Protein AF-A0A258KVP6-F1 (afdb_monomer_lite)

Sequence (89 aa):
MTAIIYVFPLAAQRQLDPVSTAHELGQTDPAKRTRAWRAWSRKTQKKLIRRGVPPDTAHAALVAYSAAIRSAACRLGYVQPTRDRDRAS

Secondary structure (DSSP, 8-state):
---------GGGSGGG-HHHHHHHHHHS-HHHHHHHHHHHHHHHHHHHHHTT--HHHHHHHHHHHHHHHHHHHHHTTSS-----S-S--

Radius of gyration: 14.87 Å; chains: 1; bounding box: 40×29×40 Å

Structure (mmCIF, N/CA/C/O backbone):
data_AF-A0A258KVP6-F1
#
_entry.id   AF-A0A258KVP6-F1
#
loop_
_atom_site.group_PDB
_atom_site.id
_atom_site.type_symbol
_atom_site.label_atom_id
_atom_site.label_alt_id
_atom_site.label_comp_id
_atom_site.label_asym_id
_atom_site.label_entity_id
_atom_site.label_seq_id
_atom_site.pdbx_PDB_ins_code
_atom_site.Cartn_x
_atom_site.Cartn_y
_atom_site.Cartn_z
_atom_site.occupancy
_atom_site.B_iso_or_equiv
_atom_site.auth_seq_id
_atom_site.auth_comp_id
_atom_site.auth_asym_id
_atom_site.auth_atom_id
_atom_site.pdbx_PDB_model_num
ATOM 1 N N . MET A 1 1 ? -10.277 -10.687 26.219 1.00 34.41 1 MET A N 1
ATOM 2 C CA . MET A 1 1 ? -9.939 -9.524 25.371 1.00 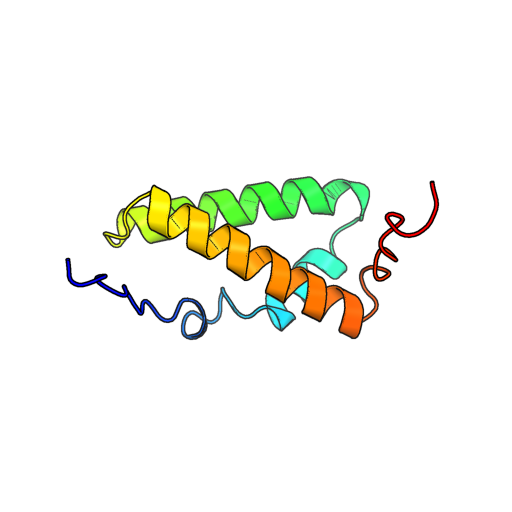34.41 1 MET A CA 1
ATOM 3 C C . MET A 1 1 ? -10.389 -9.824 23.954 1.00 34.41 1 MET A C 1
ATOM 5 O O . MET A 1 1 ? -9.744 -10.598 23.262 1.00 34.41 1 MET A O 1
ATOM 9 N N . THR A 1 2 ? -11.543 -9.306 23.553 1.00 31.03 2 THR A N 1
ATOM 10 C CA . THR A 1 2 ? -12.068 -9.456 22.193 1.00 31.03 2 THR A CA 1
ATOM 11 C C . THR A 1 2 ? -11.256 -8.543 21.282 1.00 31.03 2 THR A C 1
ATOM 13 O O . THR A 1 2 ? -11.294 -7.325 21.443 1.00 31.03 2 THR A O 1
ATOM 16 N N . ALA A 1 3 ? -10.477 -9.112 20.360 1.00 35.88 3 ALA A N 1
ATOM 17 C CA . ALA A 1 3 ? -9.846 -8.323 19.314 1.00 35.88 3 ALA A CA 1
ATOM 18 C C . ALA A 1 3 ? -10.970 -7.691 18.484 1.00 35.88 3 ALA A C 1
ATOM 20 O O . ALA A 1 3 ? -11.688 -8.392 17.772 1.00 35.88 3 ALA A O 1
ATOM 21 N N . ILE A 1 4 ? -11.170 -6.378 18.618 1.00 37.12 4 ILE A N 1
ATOM 22 C CA . ILE A 1 4 ? -12.050 -5.631 17.723 1.00 37.12 4 ILE A CA 1
ATOM 23 C C . ILE A 1 4 ? -11.343 -5.639 16.372 1.00 37.12 4 ILE A C 1
ATOM 25 O O . ILE A 1 4 ? -10.447 -4.837 16.106 1.00 37.12 4 ILE A O 1
ATOM 29 N N . ILE A 1 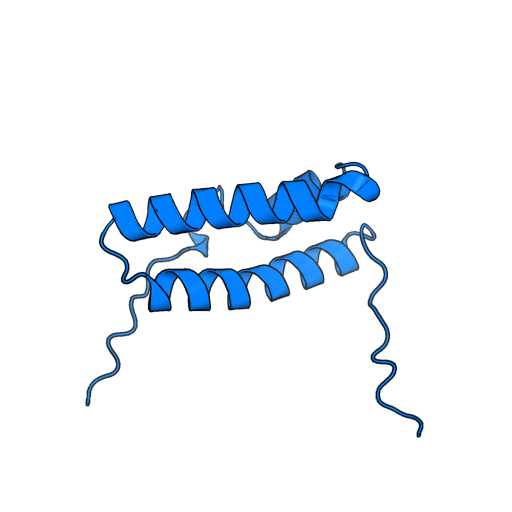5 ? -11.702 -6.611 15.535 1.00 39.88 5 ILE A N 1
ATOM 30 C CA . ILE A 1 5 ? -11.293 -6.635 14.141 1.00 39.88 5 ILE A CA 1
ATOM 31 C C . ILE A 1 5 ? -12.069 -5.496 13.493 1.00 39.88 5 ILE A C 1
ATOM 33 O O . ILE A 1 5 ? -13.233 -5.641 13.127 1.00 39.88 5 ILE A O 1
ATOM 37 N N . TYR A 1 6 ? -11.436 -4.331 13.389 1.00 44.66 6 TYR A N 1
ATOM 38 C CA . TYR A 1 6 ? -11.913 -3.271 12.519 1.00 44.66 6 TYR A CA 1
ATOM 39 C C . TYR A 1 6 ? -11.790 -3.779 11.081 1.00 44.66 6 TYR A C 1
ATOM 41 O O . TYR A 1 6 ? -10.808 -3.506 10.390 1.00 44.66 6 TYR A O 1
ATOM 49 N N . VAL A 1 7 ? -12.786 -4.544 10.625 1.00 42.16 7 VAL A N 1
ATOM 50 C CA . VAL A 1 7 ? -12.988 -4.873 9.213 1.00 42.16 7 VAL A CA 1
ATOM 51 C C . VAL A 1 7 ? -13.460 -3.588 8.532 1.00 42.16 7 VAL A C 1
ATOM 53 O O . VAL A 1 7 ? -14.594 -3.468 8.088 1.00 42.16 7 VAL A O 1
ATOM 56 N N . PHE A 1 8 ? -12.602 -2.569 8.482 1.00 49.12 8 PHE A N 1
ATOM 57 C CA . PHE A 1 8 ? -12.713 -1.579 7.429 1.00 49.12 8 PHE A CA 1
ATOM 58 C C . PHE A 1 8 ? -12.243 -2.306 6.180 1.00 49.12 8 PHE A C 1
ATOM 60 O O . PHE A 1 8 ? -11.067 -2.681 6.119 1.00 49.12 8 PHE A O 1
ATOM 67 N N . PRO A 1 9 ? -13.106 -2.531 5.181 1.00 50.28 9 PRO A N 1
ATOM 68 C CA . PRO A 1 9 ? -12.643 -3.090 3.936 1.00 50.28 9 PRO A CA 1
ATOM 69 C C . PRO A 1 9 ? -11.848 -1.981 3.249 1.00 50.28 9 PRO A C 1
ATOM 71 O O . PRO A 1 9 ? -12.369 -1.209 2.447 1.00 50.28 9 PRO A O 1
ATOM 74 N N . LEU A 1 10 ? -10.564 -1.869 3.592 1.00 52.84 10 LEU A N 1
ATOM 75 C CA . LEU A 1 10 ? -9.580 -1.125 2.815 1.00 52.84 10 LEU A CA 1
ATOM 76 C C . LEU A 1 10 ? -9.702 -1.569 1.355 1.00 52.84 10 LEU A C 1
ATOM 78 O O . LEU A 1 10 ? -9.811 -0.721 0.486 1.00 52.84 10 LEU A O 1
ATOM 82 N N . ALA A 1 11 ? -9.888 -2.874 1.130 1.00 50.53 11 ALA A N 1
ATOM 83 C CA . ALA A 1 11 ? -10.216 -3.477 -0.160 1.00 50.53 11 ALA A CA 1
ATOM 84 C C . ALA A 1 11 ? -11.475 -2.916 -0.863 1.00 50.53 11 ALA A C 1
ATOM 86 O O . ALA A 1 11 ? -11.545 -2.963 -2.085 1.00 50.53 11 ALA A O 1
ATOM 87 N N . ALA A 1 12 ? -12.467 -2.374 -0.141 1.00 46.31 12 ALA A N 1
ATOM 88 C CA . ALA A 1 12 ? -13.668 -1.791 -0.756 1.00 46.31 12 ALA A CA 1
ATOM 89 C C . ALA A 1 12 ? -13.485 -0.324 -1.170 1.00 46.31 12 ALA A C 1
ATOM 91 O O . ALA A 1 12 ? -14.325 0.229 -1.881 1.00 46.31 12 ALA A O 1
ATOM 92 N N . GLN A 1 13 ? -12.406 0.346 -0.751 1.00 57.38 13 GLN A N 1
ATOM 93 C CA . GLN A 1 13 ? -12.086 1.643 -1.334 1.00 57.38 13 GLN A CA 1
ATOM 94 C C . GLN A 1 13 ? -11.367 1.395 -2.655 1.00 57.38 13 GLN A C 1
ATOM 96 O O . GLN A 1 13 ? -10.246 0.916 -2.653 1.00 57.38 13 GLN A O 1
ATOM 101 N N . ARG A 1 14 ? -11.960 1.799 -3.785 1.00 48.84 14 ARG A N 1
ATOM 102 C CA . ARG A 1 14 ? -11.340 1.691 -5.126 1.00 48.84 14 ARG A CA 1
ATOM 103 C C . ARG A 1 14 ? -9.930 2.312 -5.227 1.00 48.84 14 ARG A C 1
ATOM 105 O O . ARG A 1 14 ? -9.178 1.966 -6.120 1.00 48.84 14 ARG A O 1
ATOM 112 N N . GLN A 1 15 ? -9.570 3.218 -4.309 1.00 56.34 15 GLN A N 1
ATOM 113 C CA . GLN A 1 15 ? -8.226 3.823 -4.177 1.00 56.34 15 GLN A CA 1
ATOM 114 C C . GLN A 1 15 ? -7.192 2.909 -3.496 1.00 56.34 15 GLN A C 1
ATOM 116 O O . GLN A 1 15 ? -6.015 3.239 -3.425 1.00 56.34 15 GLN A O 1
ATOM 121 N N . LEU A 1 16 ? -7.665 1.802 -2.943 1.00 61.91 16 LEU A N 1
ATOM 122 C CA . LEU A 1 16 ? -6.934 0.735 -2.292 1.00 61.91 16 LEU A CA 1
ATOM 123 C C . LEU A 1 16 ? -7.282 -0.561 -3.033 1.00 61.91 16 LEU A C 1
ATOM 125 O O . LEU A 1 16 ? -7.613 -1.583 -2.423 1.00 61.91 16 LEU A O 1
ATOM 129 N N . ASP A 1 17 ? -7.103 -0.538 -4.352 1.00 75.75 17 ASP A N 1
ATOM 130 C CA . ASP A 1 17 ? -6.852 -1.736 -5.150 1.00 75.75 17 ASP A CA 1
ATOM 131 C C . ASP A 1 17 ? -5.328 -1.926 -5.339 1.00 75.75 17 ASP A C 1
ATOM 133 O O . ASP A 1 17 ? -4.665 -1.010 -5.853 1.00 75.75 17 ASP A O 1
ATOM 137 N N . PRO A 1 18 ? -4.740 -3.073 -4.929 1.00 74.62 18 PRO A N 1
ATOM 138 C CA . PRO A 1 18 ? -3.294 -3.249 -4.967 1.00 74.62 18 PRO A CA 1
ATOM 139 C C . PRO A 1 18 ? -2.763 -3.260 -6.396 1.00 74.62 18 PRO A C 1
ATOM 141 O O . PRO A 1 18 ? -1.631 -2.844 -6.626 1.00 74.62 18 PRO A O 1
ATOM 144 N N . VAL A 1 19 ? -3.584 -3.721 -7.344 1.00 78.00 19 VAL A N 1
ATOM 145 C CA . VAL A 1 19 ? -3.253 -3.817 -8.768 1.00 78.00 19 VAL A CA 1
ATOM 146 C C . VAL A 1 19 ? -3.238 -2.427 -9.395 1.00 78.00 19 VAL A C 1
ATOM 148 O O . VAL A 1 19 ? -2.220 -2.032 -9.958 1.00 78.00 19 VAL A O 1
ATOM 151 N N . SER A 1 20 ? -4.302 -1.639 -9.217 1.00 79.62 20 SER A N 1
ATOM 152 C CA . SER A 1 20 ? -4.345 -0.242 -9.676 1.00 79.62 20 SER A CA 1
ATOM 153 C C . SER A 1 20 ? -3.211 0.592 -9.074 1.00 79.62 20 SER A C 1
ATOM 155 O O . SER A 1 20 ? -2.523 1.319 -9.788 1.00 79.62 20 SER A O 1
ATOM 157 N N . THR A 1 21 ? -2.944 0.430 -7.775 1.00 78.12 21 THR A N 1
ATOM 158 C CA . THR A 1 21 ? -1.853 1.150 -7.095 1.00 78.12 21 THR A CA 1
ATOM 159 C C . THR A 1 21 ? -0.480 0.697 -7.605 1.00 78.12 21 THR A C 1
ATOM 161 O O . THR A 1 21 ? 0.428 1.514 -7.767 1.00 78.12 21 THR A O 1
ATOM 164 N N . ALA A 1 22 ? -0.313 -0.597 -7.895 1.00 81.56 22 ALA A N 1
ATOM 165 C CA . ALA A 1 22 ? 0.899 -1.125 -8.514 1.00 81.56 22 ALA A CA 1
ATOM 166 C C . ALA A 1 22 ? 1.107 -0.579 -9.933 1.00 81.56 22 ALA A C 1
ATOM 168 O O . ALA A 1 22 ? 2.243 -0.269 -10.278 1.00 81.56 22 ALA A O 1
ATOM 169 N N . HIS A 1 23 ? 0.045 -0.403 -10.726 1.00 82.19 23 HIS A N 1
ATOM 170 C CA . HIS A 1 23 ? 0.124 0.255 -12.032 1.00 82.19 23 HIS A CA 1
ATOM 171 C C . HIS A 1 23 ? 0.547 1.725 -11.909 1.00 82.19 23 HIS A C 1
ATOM 173 O O . HIS A 1 23 ? 1.515 2.124 -12.556 1.00 82.19 23 HIS A O 1
ATOM 179 N N . GLU A 1 24 ? -0.101 2.514 -11.045 1.00 80.50 24 GLU A N 1
ATOM 180 C CA . GLU A 1 24 ? 0.247 3.932 -10.837 1.00 80.50 24 GLU A CA 1
ATOM 181 C C . GLU A 1 24 ? 1.707 4.108 -10.378 1.00 80.50 24 GLU A C 1
ATOM 183 O O . GLU A 1 24 ? 2.462 4.927 -10.914 1.00 80.50 24 GLU A O 1
ATOM 188 N N . LEU A 1 25 ? 2.148 3.305 -9.405 1.00 76.94 25 LEU A N 1
ATOM 189 C CA . LEU A 1 25 ? 3.524 3.351 -8.899 1.00 76.94 25 LEU A CA 1
ATOM 190 C C . LEU A 1 25 ? 4.531 2.743 -9.883 1.00 76.94 25 LEU A C 1
ATOM 192 O O . LEU A 1 25 ? 5.684 3.175 -9.928 1.00 76.94 25 LEU A O 1
ATOM 196 N N . GLY A 1 26 ? 4.112 1.750 -10.663 1.00 74.25 26 GLY A N 1
ATOM 197 C CA . GLY A 1 26 ? 4.909 1.091 -11.691 1.00 74.25 26 GLY A CA 1
ATOM 198 C C . GLY A 1 26 ? 5.232 2.012 -12.864 1.00 74.25 26 GLY A C 1
ATOM 199 O O . GLY A 1 26 ? 6.372 2.021 -13.324 1.00 74.25 26 GLY A O 1
ATOM 200 N N . GLN A 1 27 ? 4.266 2.838 -13.275 1.00 76.62 27 GLN A N 1
ATOM 201 C CA . GLN A 1 27 ? 4.423 3.876 -14.302 1.00 76.62 27 GLN A CA 1
ATOM 202 C C . GLN A 1 27 ? 5.190 5.110 -13.803 1.00 76.62 27 GLN A C 1
ATOM 204 O O . GLN A 1 27 ? 5.689 5.901 -14.602 1.00 76.62 27 GLN A O 1
ATOM 209 N N . THR A 1 28 ? 5.309 5.282 -12.484 1.00 78.88 28 THR A N 1
ATOM 210 C CA . THR A 1 28 ? 6.137 6.338 -11.900 1.00 78.88 28 THR A CA 1
ATOM 211 C C . THR A 1 28 ? 7.618 6.009 -12.093 1.00 78.88 28 THR A C 1
ATOM 213 O O . THR A 1 28 ? 8.057 4.893 -11.799 1.00 78.88 28 THR A O 1
ATOM 216 N N . ASP A 1 29 ? 8.388 7.015 -12.520 1.00 77.75 29 ASP A N 1
ATOM 217 C CA . ASP A 1 29 ? 9.854 6.995 -12.592 1.00 77.75 29 ASP A CA 1
ATOM 218 C C . ASP A 1 29 ? 10.459 6.282 -11.359 1.00 77.75 29 ASP A C 1
ATOM 220 O O . ASP A 1 29 ? 10.129 6.659 -10.223 1.00 77.75 29 ASP A O 1
ATOM 224 N N . PRO A 1 30 ? 11.329 5.269 -11.543 1.00 74.38 30 PRO A N 1
ATOM 225 C CA . PRO A 1 30 ? 11.955 4.534 -10.447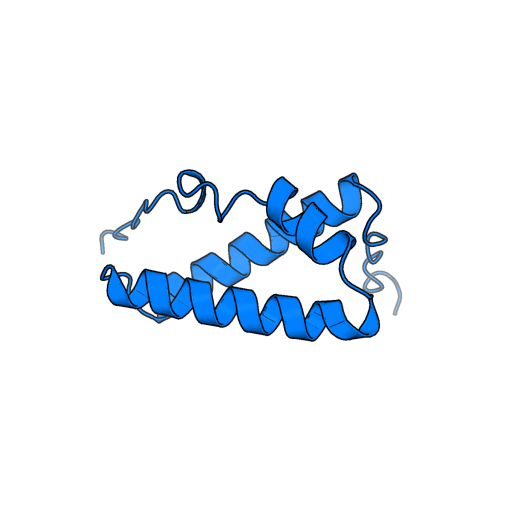 1.00 74.38 30 PRO A CA 1
ATOM 226 C C . PRO A 1 30 ? 12.579 5.437 -9.374 1.00 74.38 30 PRO A C 1
ATOM 228 O O . PRO A 1 30 ? 12.425 5.159 -8.182 1.00 74.38 30 PRO A O 1
ATOM 231 N N . ALA A 1 31 ? 13.193 6.560 -9.768 1.00 76.19 31 ALA A N 1
ATOM 232 C CA . ALA A 1 31 ? 13.797 7.519 -8.840 1.00 76.19 31 ALA A CA 1
ATOM 233 C C . ALA A 1 31 ? 12.751 8.241 -7.967 1.00 76.19 31 ALA A C 1
ATOM 235 O O . ALA A 1 31 ? 13.042 8.692 -6.856 1.00 76.19 31 ALA A O 1
ATOM 236 N N . LYS A 1 32 ? 11.505 8.336 -8.444 1.00 77.44 32 LYS A N 1
ATOM 237 C CA . LYS A 1 32 ? 10.389 9.031 -7.782 1.00 77.44 32 LYS A CA 1
ATOM 238 C C . LYS A 1 32 ? 9.410 8.078 -7.098 1.00 77.44 32 LYS A C 1
ATOM 240 O O . LYS A 1 32 ? 8.645 8.525 -6.240 1.00 77.44 32 LYS A O 1
ATOM 245 N N . ARG A 1 33 ? 9.456 6.777 -7.399 1.00 79.69 33 ARG A N 1
ATOM 246 C CA . ARG A 1 33 ? 8.538 5.749 -6.878 1.00 79.69 33 ARG A CA 1
ATOM 247 C C . ARG A 1 33 ? 8.494 5.707 -5.349 1.00 79.69 33 ARG A C 1
ATOM 249 O O . ARG A 1 33 ? 7.413 5.707 -4.764 1.00 79.69 33 ARG A O 1
ATOM 256 N N . THR A 1 34 ? 9.648 5.781 -4.682 1.00 79.50 34 THR A N 1
ATOM 257 C CA . THR A 1 34 ? 9.728 5.820 -3.208 1.00 79.50 34 THR A CA 1
ATOM 258 C C . THR A 1 34 ? 9.048 7.061 -2.625 1.00 79.50 34 THR A C 1
ATOM 260 O O . THR A 1 34 ? 8.373 6.987 -1.595 1.00 79.50 34 THR A O 1
ATOM 263 N N . ARG A 1 35 ? 9.193 8.219 -3.282 1.00 83.94 35 ARG A N 1
ATOM 264 C CA . ARG A 1 35 ? 8.544 9.466 -2.857 1.00 83.94 35 ARG A CA 1
ATOM 265 C C . ARG A 1 35 ? 7.035 9.415 -3.101 1.00 83.94 35 ARG A C 1
ATOM 267 O O . ARG A 1 35 ? 6.283 9.809 -2.211 1.00 83.94 35 ARG A O 1
ATOM 274 N N . ALA A 1 36 ? 6.607 8.903 -4.254 1.00 83.00 36 ALA A N 1
ATOM 275 C CA . ALA A 1 36 ? 5.198 8.704 -4.588 1.00 83.00 36 ALA A CA 1
ATOM 276 C C . ALA A 1 36 ? 4.516 7.767 -3.579 1.00 83.00 36 ALA A C 1
ATOM 278 O O . ALA A 1 36 ? 3.474 8.118 -3.027 1.00 83.00 36 ALA A O 1
ATOM 279 N N . TRP A 1 37 ? 5.170 6.654 -3.231 1.00 83.19 37 TRP A N 1
ATOM 280 C CA . TRP A 1 37 ? 4.707 5.733 -2.193 1.00 83.19 37 TRP A CA 1
ATOM 281 C C . TRP A 1 37 ? 4.526 6.421 -0.836 1.00 83.19 37 TRP A C 1
ATOM 283 O O . TRP A 1 37 ? 3.460 6.328 -0.231 1.00 83.19 37 TRP A O 1
ATOM 293 N N . ARG A 1 38 ? 5.539 7.162 -0.364 1.00 85.31 38 ARG A N 1
ATOM 294 C CA . ARG A 1 38 ? 5.468 7.889 0.919 1.00 85.31 38 ARG A CA 1
ATOM 295 C C . ARG A 1 38 ? 4.364 8.947 0.935 1.00 85.31 38 ARG A C 1
ATOM 297 O O . ARG A 1 38 ? 3.730 9.157 1.966 1.00 85.31 38 ARG A O 1
ATOM 304 N N . ALA A 1 39 ? 4.150 9.647 -0.177 1.00 86.69 39 ALA A N 1
ATOM 305 C CA . ALA A 1 39 ? 3.093 10.648 -0.284 1.00 86.69 39 ALA A CA 1
ATOM 306 C C . ALA A 1 39 ? 1.703 9.997 -0.249 1.00 86.69 39 ALA A C 1
ATOM 308 O O . ALA A 1 39 ? 0.828 10.446 0.495 1.00 86.69 39 ALA A O 1
ATOM 309 N N . TRP A 1 40 ? 1.527 8.912 -1.006 1.00 85.38 40 TRP A N 1
ATOM 310 C CA . TRP A 1 40 ? 0.295 8.133 -1.030 1.00 85.38 40 TRP A CA 1
ATOM 311 C C . TRP A 1 40 ? -0.021 7.541 0.349 1.00 85.38 40 TRP A C 1
ATOM 313 O O . TRP A 1 40 ? -1.114 7.763 0.869 1.00 85.38 40 TRP A O 1
ATOM 323 N N . SER A 1 41 ? 0.950 6.896 1.005 1.00 84.44 41 SER A N 1
ATOM 324 C CA . SER A 1 41 ? 0.743 6.256 2.309 1.00 84.44 41 SER A CA 1
ATOM 325 C C . SER A 1 41 ? 0.349 7.264 3.389 1.00 84.44 41 SER A C 1
ATOM 327 O O . SER A 1 41 ? -0.631 7.044 4.098 1.00 84.44 41 SER A O 1
ATOM 329 N N . ARG A 1 42 ? 1.018 8.424 3.454 1.00 87.81 42 ARG A N 1
ATOM 330 C CA . ARG A 1 42 ? 0.657 9.517 4.377 1.00 87.81 42 ARG A CA 1
ATOM 331 C C . ARG A 1 42 ? -0.752 10.050 4.123 1.00 87.81 42 ARG A C 1
ATOM 333 O O . ARG A 1 42 ? -1.506 10.273 5.072 1.00 87.81 42 ARG A O 1
ATOM 340 N N . LYS A 1 43 ? -1.122 10.259 2.854 1.00 87.19 43 LYS A N 1
ATOM 341 C CA . LYS A 1 43 ? -2.458 10.747 2.475 1.00 87.19 43 LYS A CA 1
ATOM 342 C C . LYS A 1 43 ? -3.538 9.749 2.892 1.00 87.19 43 LYS A C 1
ATOM 344 O O . LYS A 1 43 ? -4.544 10.151 3.482 1.00 87.19 43 LYS A O 1
ATOM 349 N N . THR A 1 44 ? -3.309 8.464 2.638 1.00 83.25 44 THR A N 1
ATOM 350 C CA . THR A 1 44 ? -4.218 7.382 3.020 1.00 83.25 44 THR A CA 1
ATOM 351 C C . THR A 1 44 ? -4.325 7.260 4.537 1.00 83.25 44 THR A C 1
ATOM 353 O O . THR A 1 44 ? -5.439 7.241 5.055 1.00 83.25 44 THR A O 1
ATOM 356 N N . GLN A 1 45 ? -3.204 7.289 5.266 1.00 84.69 45 GLN A N 1
ATOM 357 C CA . GLN A 1 45 ? -3.198 7.237 6.732 1.00 84.69 45 GLN A CA 1
ATOM 358 C C . GLN A 1 45 ? -4.019 8.382 7.330 1.00 84.69 45 GLN A C 1
ATOM 360 O O . GLN A 1 45 ? -4.911 8.149 8.141 1.00 84.69 45 GLN A O 1
ATOM 365 N N . LYS A 1 46 ? -3.793 9.620 6.869 1.00 88.44 46 LYS A N 1
ATOM 366 C CA . LYS A 1 46 ? -4.542 10.798 7.331 1.00 88.44 46 LYS A CA 1
ATOM 367 C C . LYS A 1 46 ? -6.043 10.672 7.053 1.00 88.44 46 LYS A C 1
ATOM 369 O O . LYS A 1 46 ? -6.860 11.056 7.888 1.00 88.44 46 LYS A O 1
ATOM 374 N N . LYS A 1 47 ? -6.419 10.125 5.892 1.00 84.62 47 LYS A N 1
ATOM 375 C CA . LYS A 1 47 ? -7.823 9.882 5.523 1.00 84.62 47 LYS A CA 1
ATOM 376 C C . LYS A 1 47 ? -8.473 8.828 6.424 1.00 84.62 47 LYS A C 1
ATOM 378 O O . LYS A 1 47 ? -9.628 9.005 6.796 1.00 84.62 47 LYS A O 1
ATOM 383 N N . LEU A 1 48 ? -7.748 7.763 6.770 1.00 80.62 48 LEU A N 1
ATOM 384 C CA . LEU A 1 48 ? -8.220 6.712 7.677 1.00 80.62 48 LEU A CA 1
ATOM 385 C C . LEU A 1 48 ? -8.406 7.247 9.097 1.00 80.62 48 LEU A C 1
ATOM 387 O O . LEU A 1 48 ? -9.479 7.074 9.669 1.00 80.62 48 LEU A O 1
ATOM 391 N N . ILE A 1 49 ? -7.423 7.988 9.612 1.00 85.06 49 ILE A N 1
ATOM 392 C CA . ILE A 1 49 ? -7.506 8.624 10.934 1.00 85.06 49 ILE A CA 1
ATOM 393 C C . ILE A 1 49 ? -8.703 9.575 11.003 1.00 85.06 49 ILE A C 1
ATOM 395 O O . ILE A 1 49 ? -9.497 9.511 11.936 1.00 85.06 49 ILE A O 1
ATOM 399 N N . ARG A 1 50 ? -8.918 10.397 9.966 1.00 86.19 50 ARG A N 1
ATOM 400 C CA . ARG A 1 50 ? -10.087 11.292 9.887 1.00 86.19 50 ARG A CA 1
ATOM 401 C C . ARG A 1 50 ? -11.429 10.546 9.899 1.00 86.19 50 ARG A C 1
ATOM 403 O O . ARG A 1 50 ? -12.439 11.133 10.266 1.00 86.19 50 ARG A O 1
ATOM 410 N N . ARG A 1 51 ? -11.455 9.279 9.480 1.00 80.56 51 ARG A N 1
ATOM 411 C CA . ARG A 1 51 ? -12.649 8.417 9.491 1.00 80.56 51 ARG A CA 1
ATOM 412 C C . ARG A 1 51 ? -12.826 7.646 10.804 1.00 80.56 51 ARG A C 1
ATOM 414 O O . ARG A 1 51 ? -13.718 6.811 10.877 1.00 80.56 51 ARG A O 1
ATOM 421 N N . GLY A 1 52 ? -11.998 7.915 11.813 1.00 80.06 52 GLY A N 1
ATOM 422 C CA . GLY A 1 52 ? -12.080 7.275 13.125 1.00 80.06 52 GLY A CA 1
ATOM 423 C C . GLY A 1 52 ? -11.261 5.992 13.256 1.00 80.06 52 GLY A C 1
ATOM 424 O O . GLY A 1 52 ? -11.405 5.291 14.251 1.00 80.06 52 GLY A O 1
ATOM 425 N N . VAL A 1 53 ? -10.395 5.667 12.288 1.00 78.50 53 VAL A N 1
ATOM 426 C CA . VAL A 1 53 ? -9.461 4.540 12.435 1.00 78.50 53 VAL A CA 1
ATOM 427 C C . VAL A 1 53 ? -8.318 4.960 13.365 1.00 78.50 53 VAL A C 1
ATOM 429 O O . VAL A 1 53 ? -7.681 5.982 13.092 1.00 7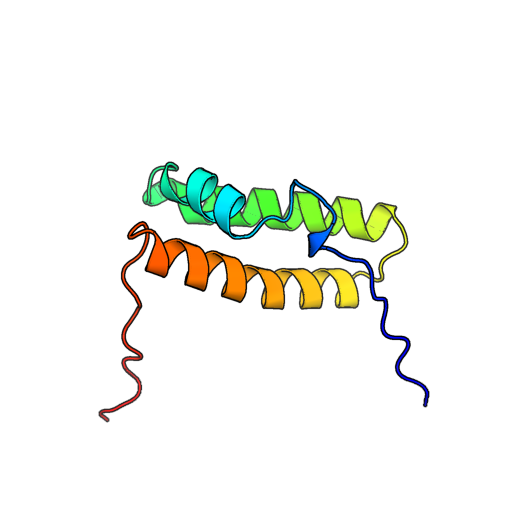8.50 53 VAL A O 1
ATOM 432 N N . PRO A 1 54 ? -7.998 4.190 14.420 1.00 84.19 54 PRO A N 1
ATOM 433 C CA . PRO A 1 54 ? -6.854 4.487 15.275 1.00 84.19 54 PRO A CA 1
ATOM 434 C C . PRO A 1 54 ? -5.547 4.596 14.467 1.00 84.19 54 PRO A C 1
ATOM 436 O O . PRO A 1 54 ? -5.355 3.816 13.525 1.00 84.19 54 PRO A O 1
ATOM 439 N N . PRO A 1 55 ? -4.630 5.524 14.808 1.00 83.62 55 PRO A N 1
ATOM 440 C CA . PRO A 1 55 ? -3.389 5.732 14.059 1.00 83.62 55 PRO A CA 1
ATOM 441 C C . PRO A 1 55 ? -2.555 4.461 13.866 1.00 83.62 55 PRO A C 1
ATOM 443 O O . PRO A 1 55 ? -2.083 4.214 12.753 1.00 83.62 55 PRO A O 1
ATOM 446 N N . ASP A 1 56 ? -2.443 3.635 14.908 1.00 84.19 56 ASP A N 1
ATOM 447 C CA . ASP A 1 56 ? -1.675 2.385 14.886 1.00 84.19 56 ASP A CA 1
ATOM 448 C C . ASP A 1 56 ? -2.320 1.345 13.968 1.00 84.19 56 ASP A C 1
ATOM 450 O O . ASP A 1 56 ? -1.646 0.708 13.160 1.00 84.19 56 ASP A O 1
ATOM 454 N N . THR A 1 57 ? -3.650 1.231 14.009 1.00 81.25 57 THR A N 1
ATOM 455 C CA . THR A 1 57 ? -4.412 0.349 13.117 1.00 81.25 57 THR A CA 1
ATOM 456 C C . THR A 1 57 ? -4.297 0.800 11.663 1.00 81.25 57 THR A C 1
ATOM 458 O O . THR A 1 57 ? -4.097 -0.028 10.776 1.00 81.25 57 THR A O 1
ATOM 461 N N . ALA A 1 58 ? -4.365 2.109 11.401 1.00 81.38 58 ALA A N 1
ATOM 462 C CA . ALA A 1 58 ? -4.174 2.666 10.063 1.00 81.38 58 ALA A CA 1
ATOM 463 C C . ALA A 1 58 ? -2.748 2.424 9.542 1.00 81.38 58 ALA A C 1
ATOM 465 O O . ALA A 1 58 ? -2.560 2.166 8.351 1.00 81.38 58 ALA A O 1
ATOM 466 N N . HIS A 1 59 ? -1.747 2.483 10.422 1.00 82.00 59 HIS A N 1
ATOM 467 C CA . HIS A 1 59 ? -0.366 2.170 10.077 1.00 82.00 59 HIS A CA 1
ATOM 468 C C . HIS A 1 59 ? -0.180 0.680 9.758 1.00 82.00 59 HIS A C 1
ATOM 470 O O . HIS A 1 59 ? 0.303 0.351 8.675 1.00 82.00 59 HIS A O 1
ATOM 476 N N . ALA A 1 60 ? -0.629 -0.215 10.643 1.00 79.94 60 ALA A N 1
ATOM 477 C CA . ALA A 1 60 ? -0.552 -1.665 10.449 1.00 79.94 60 ALA A CA 1
ATOM 478 C C . ALA A 1 60 ? -1.256 -2.107 9.154 1.00 79.94 60 ALA A C 1
ATOM 480 O O . ALA A 1 60 ? -0.716 -2.892 8.373 1.00 79.94 60 ALA A O 1
ATOM 481 N N . ALA A 1 61 ? -2.421 -1.519 8.879 1.00 77.88 61 ALA A N 1
ATOM 482 C CA . ALA A 1 61 ? -3.138 -1.682 7.626 1.00 77.88 61 ALA A CA 1
ATOM 483 C C . ALA A 1 61 ? -2.289 -1.307 6.403 1.00 77.88 61 ALA A C 1
ATOM 485 O O . ALA A 1 61 ? -2.193 -2.090 5.462 1.00 77.88 61 ALA A O 1
ATOM 486 N N . LEU A 1 62 ? -1.655 -0.131 6.402 1.00 82.50 62 LEU A N 1
ATOM 487 C CA . LEU A 1 62 ? -0.816 0.321 5.287 1.00 82.50 62 LEU A CA 1
ATOM 488 C C . LEU A 1 62 ? 0.416 -0.561 5.078 1.00 82.50 62 LEU A C 1
ATOM 490 O O . LEU A 1 62 ? 0.809 -0.783 3.932 1.00 82.50 62 LEU A O 1
ATOM 494 N N . VAL A 1 63 ? 1.005 -1.078 6.157 1.00 82.25 63 VAL A N 1
ATOM 495 C CA . VAL A 1 63 ? 2.129 -2.021 6.086 1.00 82.25 63 VAL A CA 1
ATOM 496 C C . VAL A 1 63 ? 1.692 -3.320 5.411 1.00 82.25 63 VAL A C 1
ATOM 498 O O . VAL A 1 63 ? 2.301 -3.710 4.413 1.00 82.25 63 VAL A O 1
ATOM 501 N N . ALA A 1 64 ? 0.603 -3.944 5.869 1.00 76.12 64 ALA A N 1
ATOM 502 C CA . ALA A 1 64 ? 0.065 -5.158 5.247 1.00 76.12 64 ALA A CA 1
ATOM 503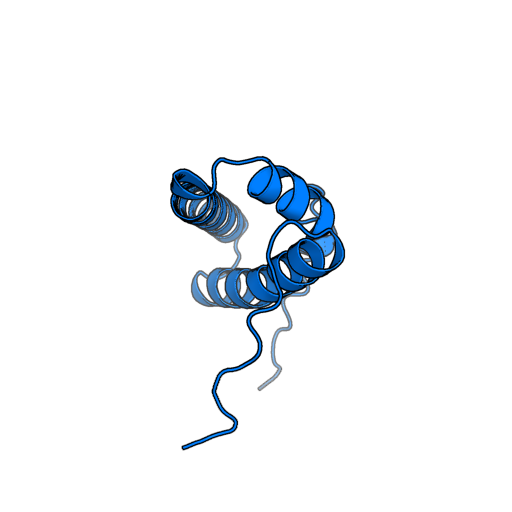 C C . ALA A 1 64 ? -0.299 -4.926 3.769 1.00 76.12 64 ALA A C 1
ATOM 505 O O . ALA A 1 64 ? -0.004 -5.737 2.889 1.00 76.12 64 ALA A O 1
ATOM 506 N N . TYR A 1 65 ? -0.874 -3.763 3.480 1.00 78.88 65 TYR A N 1
ATOM 507 C CA . TYR A 1 65 ? -1.282 -3.375 2.140 1.00 78.88 65 TYR A CA 1
ATOM 508 C C . TYR A 1 65 ? -0.092 -3.128 1.193 1.00 78.88 65 TYR A C 1
ATOM 510 O O . TYR A 1 65 ? -0.151 -3.456 0.007 1.00 78.88 65 TYR A O 1
ATOM 518 N N . SER A 1 66 ? 1.030 -2.627 1.718 1.00 79.56 66 SER A N 1
ATOM 519 C CA . SER A 1 66 ? 2.273 -2.446 0.957 1.00 79.56 66 SER A CA 1
ATOM 520 C C . SER A 1 66 ? 2.829 -3.762 0.407 1.00 79.56 66 SER A C 1
ATOM 522 O O . SER A 1 66 ? 3.299 -3.807 -0.732 1.00 79.56 66 SER A O 1
ATOM 524 N N . ALA A 1 67 ? 2.708 -4.850 1.174 1.00 79.00 67 ALA A N 1
ATOM 525 C CA . ALA A 1 67 ? 3.123 -6.178 0.743 1.00 79.00 67 ALA A CA 1
ATOM 526 C C . ALA A 1 67 ? 2.242 -6.689 -0.409 1.00 79.00 67 ALA A C 1
ATOM 528 O O . ALA A 1 67 ? 2.760 -7.217 -1.396 1.00 79.00 67 ALA A O 1
ATOM 529 N N . ALA A 1 68 ? 0.926 -6.458 -0.335 1.00 80.88 68 ALA A N 1
ATOM 530 C CA . ALA A 1 68 ? -0.009 -6.808 -1.404 1.00 80.88 68 ALA A CA 1
ATOM 531 C C . ALA A 1 68 ? 0.282 -6.037 -2.705 1.00 80.88 68 ALA A C 1
ATOM 533 O O . ALA A 1 68 ? 0.330 -6.644 -3.777 1.00 80.88 68 ALA A O 1
ATOM 534 N N . ILE A 1 69 ? 0.552 -4.728 -2.617 1.00 79.62 69 ILE A N 1
ATOM 535 C CA . ILE A 1 69 ? 0.941 -3.906 -3.775 1.00 79.62 69 ILE A CA 1
ATOM 536 C C . ILE A 1 69 ? 2.259 -4.401 -4.367 1.00 79.62 69 ILE A C 1
ATOM 538 O O . ILE A 1 69 ? 2.365 -4.542 -5.581 1.00 79.62 69 ILE A O 1
ATOM 542 N N . ARG A 1 70 ? 3.267 -4.699 -3.536 1.00 78.88 70 ARG A N 1
ATOM 543 C CA . ARG A 1 70 ? 4.555 -5.219 -4.015 1.00 78.88 70 ARG A CA 1
ATOM 544 C C . ARG A 1 70 ? 4.384 -6.559 -4.729 1.00 78.88 70 ARG A C 1
ATOM 546 O O . ARG A 1 70 ? 4.945 -6.742 -5.802 1.00 78.88 70 ARG A O 1
ATOM 553 N N . SER A 1 71 ? 3.572 -7.462 -4.180 1.00 80.88 71 SER A N 1
ATOM 554 C CA . SER A 1 71 ? 3.224 -8.733 -4.827 1.00 80.88 71 SER A CA 1
ATOM 555 C C . SER A 1 71 ? 2.545 -8.522 -6.186 1.00 80.88 71 SER A C 1
ATOM 557 O O . SER A 1 71 ? 2.898 -9.189 -7.159 1.00 80.88 71 SER A O 1
ATOM 559 N N . ALA A 1 72 ? 1.595 -7.585 -6.276 1.00 82.69 72 ALA A N 1
ATOM 560 C CA . ALA A 1 72 ? 0.950 -7.228 -7.538 1.00 82.69 72 ALA A CA 1
ATOM 561 C C . ALA A 1 72 ? 1.953 -6.620 -8.532 1.00 82.69 72 ALA A C 1
ATOM 563 O O . ALA A 1 72 ? 2.011 -7.047 -9.679 1.00 82.69 72 ALA A O 1
ATOM 564 N N . ALA A 1 73 ? 2.809 -5.700 -8.084 1.00 80.31 73 ALA A N 1
ATOM 565 C CA . ALA A 1 73 ? 3.846 -5.085 -8.906 1.00 80.31 73 ALA A CA 1
ATOM 566 C C . ALA A 1 73 ? 4.856 -6.110 -9.448 1.00 80.31 73 ALA A C 1
ATOM 568 O O . ALA A 1 73 ? 5.260 -6.000 -10.603 1.00 80.31 73 ALA A O 1
ATOM 569 N N . CYS A 1 74 ? 5.221 -7.125 -8.654 1.00 81.31 74 CYS A N 1
ATOM 570 C CA . CYS A 1 74 ? 6.042 -8.246 -9.114 1.00 81.31 74 CYS A CA 1
ATOM 571 C C . CYS A 1 74 ? 5.328 -9.076 -10.187 1.00 81.31 74 CYS A C 1
ATOM 573 O O . CYS A 1 74 ? 5.917 -9.364 -11.224 1.00 81.31 74 CYS A O 1
ATOM 575 N N . ARG A 1 75 ? 4.052 -9.430 -9.968 1.00 82.75 75 ARG A N 1
ATOM 576 C CA . ARG A 1 75 ? 3.243 -10.183 -10.946 1.00 82.75 75 ARG A CA 1
ATOM 577 C C . ARG A 1 75 ? 3.056 -9.432 -12.265 1.00 82.75 75 ARG A C 1
ATOM 579 O O . ARG A 1 75 ? 3.035 -10.056 -13.316 1.00 82.75 75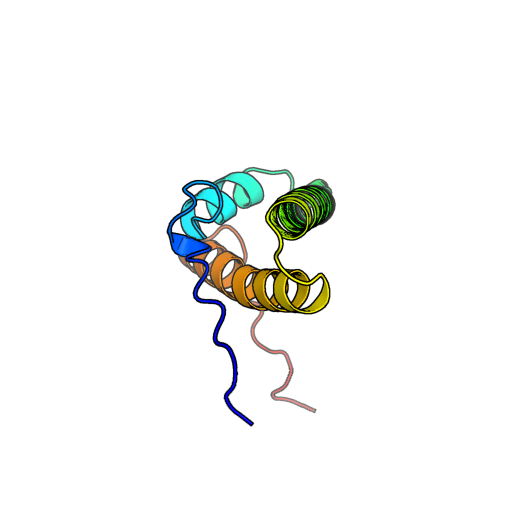 ARG A O 1
ATOM 586 N N . LEU A 1 76 ? 2.947 -8.107 -12.201 1.00 81.81 76 LEU A N 1
ATOM 587 C CA . LEU A 1 76 ? 2.802 -7.223 -13.359 1.00 81.81 76 LEU A CA 1
ATOM 588 C C . LEU A 1 76 ? 4.144 -6.851 -14.019 1.00 81.81 76 LEU A C 1
ATOM 590 O O . LEU A 1 76 ? 4.149 -6.136 -15.015 1.00 81.81 76 LEU A O 1
ATOM 594 N N . GLY A 1 77 ? 5.283 -7.290 -13.469 1.00 80.44 77 GLY A N 1
ATOM 595 C CA . GLY A 1 77 ? 6.613 -7.025 -14.029 1.00 80.44 77 GLY A CA 1
ATOM 596 C C . GLY A 1 77 ? 7.186 -5.627 -13.752 1.00 80.44 77 GLY A C 1
ATOM 597 O O . GLY A 1 77 ? 8.248 -5.292 -14.271 1.00 80.44 77 GLY A O 1
ATOM 598 N N . TYR A 1 78 ? 6.544 -4.807 -12.912 1.00 75.62 78 TYR A N 1
ATOM 599 C CA . TYR A 1 78 ? 7.020 -3.455 -12.567 1.00 75.62 78 TYR A CA 1
ATOM 600 C C . TYR A 1 78 ? 8.215 -3.431 -11.609 1.00 75.62 78 TYR A C 1
ATOM 602 O O . TYR A 1 78 ? 8.915 -2.416 -11.486 1.00 75.62 78 TYR A O 1
ATOM 610 N N . VAL A 1 79 ? 8.402 -4.517 -10.865 1.00 70.62 79 VAL A N 1
ATOM 611 C CA . VAL A 1 79 ? 9.477 -4.700 -9.891 1.00 70.62 79 VAL A CA 1
ATOM 612 C C . VAL A 1 79 ? 9.932 -6.146 -10.012 1.00 70.62 79 VAL A C 1
ATOM 614 O O . VAL A 1 79 ? 9.096 -7.046 -10.027 1.00 70.62 79 VAL A O 1
ATOM 617 N N . GLN A 1 80 ? 11.238 -6.397 -10.093 1.00 66.62 80 GLN A N 1
ATOM 618 C CA . GLN A 1 80 ? 11.707 -7.773 -9.968 1.00 66.62 80 GLN A CA 1
ATOM 619 C C . GLN A 1 80 ? 11.408 -8.268 -8.549 1.00 66.62 80 GLN A C 1
ATOM 621 O O . GLN A 1 80 ? 11.635 -7.516 -7.594 1.00 66.62 80 GLN A O 1
ATOM 626 N N . PRO A 1 81 ? 10.935 -9.513 -8.369 1.00 60.94 81 PRO A N 1
ATOM 627 C CA . PRO A 1 81 ? 10.944 -10.114 -7.051 1.00 60.94 81 PRO A CA 1
ATOM 628 C C . PRO A 1 81 ? 12.384 -10.040 -6.552 1.00 60.94 81 PRO A C 1
ATOM 630 O O . PRO A 1 81 ? 13.292 -10.617 -7.150 1.00 60.94 81 PRO A O 1
ATOM 633 N N . THR A 1 82 ? 12.610 -9.277 -5.486 1.00 55.56 82 THR A N 1
ATOM 634 C CA . THR A 1 82 ? 13.848 -9.394 -4.730 1.00 55.56 82 THR A CA 1
ATOM 635 C C . THR A 1 82 ? 13.872 -10.835 -4.264 1.00 55.56 82 THR A C 1
ATOM 637 O O . THR A 1 82 ? 13.115 -11.185 -3.362 1.00 55.56 82 THR A O 1
ATOM 640 N N . ARG A 1 83 ? 14.658 -11.688 -4.929 1.00 49.53 83 ARG A N 1
ATOM 641 C CA . ARG A 1 83 ? 15.055 -12.958 -4.333 1.00 49.53 83 ARG A CA 1
ATOM 642 C C . ARG A 1 83 ? 15.608 -12.583 -2.970 1.00 49.53 83 ARG A C 1
ATOM 644 O O . ARG A 1 83 ? 16.536 -11.773 -2.921 1.00 49.53 83 ARG A O 1
ATOM 651 N N . ASP A 1 84 ? 14.988 -13.087 -1.908 1.00 44.25 84 ASP A N 1
ATOM 652 C CA . ASP A 1 84 ? 15.565 -13.021 -0.576 1.00 44.25 84 ASP A CA 1
ATOM 653 C C . ASP A 1 84 ? 17.025 -13.439 -0.709 1.00 44.25 84 ASP A C 1
ATOM 655 O O . ASP A 1 84 ? 17.342 -14.570 -1.082 1.00 44.25 84 ASP A O 1
ATOM 659 N N . ARG A 1 85 ? 17.922 -12.483 -0.475 1.00 42.31 85 ARG A N 1
ATOM 660 C CA . ARG A 1 85 ? 19.353 -12.742 -0.337 1.00 42.31 85 ARG A CA 1
ATOM 661 C C . ARG A 1 85 ? 19.669 -13.280 1.065 1.00 42.31 85 ARG A C 1
ATOM 663 O O . ARG A 1 85 ? 20.824 -13.267 1.448 1.00 42.31 85 ARG A O 1
ATOM 670 N N . ASP A 1 86 ? 18.669 -13.818 1.767 1.00 41.53 86 ASP A N 1
ATOM 671 C CA . ASP A 1 86 ? 18.788 -14.536 3.040 1.00 41.53 86 ASP A CA 1
ATOM 672 C C . ASP A 1 86 ? 18.669 -16.054 2.842 1.00 41.53 86 ASP A C 1
ATOM 674 O O . ASP A 1 86 ? 17.908 -16.760 3.503 1.00 41.53 86 ASP A O 1
ATOM 678 N N . ARG A 1 87 ? 19.449 -16.586 1.897 1.00 42.81 87 ARG A N 1
ATOM 679 C CA . ARG A 1 87 ? 19.782 -18.017 1.880 1.00 42.81 87 ARG A CA 1
ATOM 680 C C . ARG A 1 87 ? 21.188 -18.262 1.338 1.00 42.81 87 ARG A C 1
ATOM 682 O O . ARG A 1 87 ? 21.352 -19.038 0.406 1.00 42.81 87 ARG A O 1
ATOM 689 N N . ALA A 1 88 ? 22.174 -17.554 1.886 1.00 38.25 88 ALA A N 1
ATOM 690 C CA . ALA A 1 88 ? 23.584 -17.957 1.936 1.00 38.25 88 ALA A CA 1
ATOM 691 C C . ALA A 1 88 ? 24.409 -16.864 2.631 1.00 38.25 88 ALA A C 1
ATOM 693 O O . ALA A 1 88 ? 24.853 -15.931 1.960 1.00 38.25 88 ALA A O 1
ATOM 694 N N . SER A 1 89 ? 24.602 -16.983 3.946 1.00 37.31 89 SER A N 1
ATOM 695 C CA . SER A 1 89 ? 25.864 -16.787 4.695 1.00 37.31 89 SER A CA 1
ATOM 696 C C . SER A 1 89 ? 25.560 -16.702 6.184 1.00 37.31 89 SER A C 1
ATOM 698 O O . SER A 1 89 ? 24.743 -15.834 6.555 1.00 37.31 89 SER A O 1
#

Foldseek 3Di:
DDPPPPPPCCVPPPLLDLLVVLVVLLPDDPVCSVVVLVVSLVVQLVVCVVVVHPSVNSVVVSVVSVVSNVVNNCVVVSDPPPPPPPPDD

pLDDT: mean 70.87, std 16.47, range [31.03, 88.44]